Protein AF-A0A1Y3CI46-F1 (afdb_monomer)

Nearest PDB structures (foldseek):
  7rb3-assembly1_A  TM=8.061E-01  e=2.529E-03  Homo sapiens
  2r7h-assembly1_B  TM=6.602E-01  e=8.326E-04  Oleidesulfovibrio alaskensis G20
  8iym-assembly2_B  TM=7.135E-01  e=2.219E-03  Helicobacter pylori 26695
  8iym-assembly1_A  TM=7.005E-01  e=1.824E-03  Helicobacter pylori 26695
  2qml-assembly1_A  TM=7.749E-01  e=2.659E-02  Halalkalibacterium halodurans

Sequence (116 aa):
MLEMKNKAKQSRGKFKRYQVVLELDQIAIHPDFQGLGLSKALIVESLKDVENELLAKNQKIKSVLVTTGGNNFAKKIYEDLFNAQEVAIISDLYSAPEVYLKANREGLVFLDARII

Structure (mmCIF, N/CA/C/O backbone):
data_AF-A0A1Y3CI46-F1
#
_entry.id   AF-A0A1Y3CI46-F1
#
loop_
_atom_site.group_PDB
_atom_site.id
_atom_site.type_symbol
_atom_site.label_atom_id
_atom_site.label_alt_id
_atom_site.label_comp_id
_atom_site.label_asym_id
_atom_site.label_entity_id
_atom_site.label_seq_id
_atom_site.pdbx_PDB_ins_code
_atom_site.Cartn_x
_atom_site.Cartn_y
_atom_site.Cartn_z
_atom_site.occupancy
_atom_site.B_iso_or_equiv
_atom_site.auth_seq_id
_atom_site.auth_comp_id
_atom_site.auth_asym_id
_atom_site.auth_atom_id
_atom_site.pdbx_PDB_model_num
ATOM 1 N N . MET A 1 1 ? -48.062 0.654 28.711 1.00 50.50 1 MET A N 1
ATOM 2 C CA . MET A 1 1 ? -47.837 -0.387 27.678 1.00 50.50 1 MET A CA 1
ATOM 3 C C . MET A 1 1 ? -47.750 0.212 26.257 1.00 50.50 1 MET A C 1
ATOM 5 O O . MET A 1 1 ? -48.252 -0.383 25.313 1.00 50.50 1 MET A O 1
ATOM 9 N N . LEU A 1 2 ? -47.107 1.382 26.080 1.00 51.62 2 LEU A N 1
ATOM 10 C CA . LEU A 1 2 ? -46.968 2.054 24.770 1.00 51.62 2 LEU A CA 1
ATOM 11 C C . LEU A 1 2 ? -45.522 2.503 24.456 1.00 51.62 2 LEU A C 1
ATOM 13 O O . LEU A 1 2 ? -45.235 2.894 23.334 1.00 51.62 2 LEU A O 1
ATOM 17 N N . GLU A 1 3 ? -44.577 2.363 25.393 1.00 49.16 3 GLU A N 1
ATOM 18 C CA . GLU A 1 3 ? -43.179 2.795 25.190 1.00 49.16 3 GLU A CA 1
ATOM 19 C C . GLU A 1 3 ? -42.227 1.698 24.692 1.00 49.16 3 GLU A C 1
ATOM 21 O O . GLU A 1 3 ? -41.097 1.988 24.308 1.00 49.16 3 GLU A O 1
ATOM 26 N N . MET A 1 4 ? -42.661 0.436 24.615 1.00 48.59 4 MET A N 1
ATOM 27 C CA . MET A 1 4 ? -41.773 -0.659 24.188 1.00 48.59 4 MET A CA 1
ATOM 28 C C . MET A 1 4 ? -41.824 -0.980 22.687 1.00 48.59 4 MET A C 1
ATOM 30 O O . MET A 1 4 ? -41.064 -1.824 22.223 1.00 48.59 4 MET A O 1
ATOM 34 N N . LYS A 1 5 ? -42.663 -0.296 21.895 1.00 47.47 5 LYS A N 1
ATOM 35 C CA . LYS A 1 5 ? -42.782 -0.565 20.446 1.00 47.47 5 LYS A CA 1
ATOM 36 C C . LYS A 1 5 ? -41.920 0.332 19.547 1.00 47.47 5 LYS A C 1
ATOM 38 O O . LYS A 1 5 ? -41.780 0.020 18.370 1.00 47.47 5 LYS A O 1
ATOM 43 N N . ASN A 1 6 ? -41.265 1.368 20.081 1.00 47.03 6 ASN A N 1
ATOM 44 C CA . ASN A 1 6 ? -40.437 2.280 19.271 1.00 47.03 6 ASN A CA 1
ATOM 45 C C . ASN A 1 6 ? -38.935 1.953 19.222 1.00 47.03 6 ASN A C 1
ATOM 47 O O . ASN A 1 6 ? -38.206 2.593 18.471 1.00 47.03 6 ASN A O 1
ATOM 51 N N . LYS A 1 7 ? -38.458 0.920 19.931 1.00 43.59 7 LYS A N 1
ATOM 52 C CA . LYS A 1 7 ? -37.064 0.442 19.795 1.00 43.59 7 LYS A CA 1
ATOM 53 C C . LYS A 1 7 ? -36.867 -0.620 18.705 1.00 43.59 7 LYS A C 1
ATOM 55 O O . LYS A 1 7 ? -35.735 -0.963 18.390 1.00 43.59 7 LYS A O 1
ATOM 60 N N . ALA A 1 8 ? -37.943 -1.090 18.073 1.00 41.66 8 ALA A N 1
ATOM 61 C CA . ALA A 1 8 ? -37.901 -2.140 17.049 1.00 41.66 8 ALA A CA 1
ATOM 62 C C . ALA A 1 8 ? -37.891 -1.607 15.599 1.00 41.66 8 ALA A C 1
ATOM 64 O O . ALA A 1 8 ? -38.269 -2.320 14.673 1.00 41.66 8 ALA A O 1
ATOM 65 N N . LYS A 1 9 ? -37.476 -0.349 15.379 1.00 44.09 9 LYS A N 1
ATOM 66 C CA . LYS A 1 9 ? -37.393 0.255 14.033 1.00 44.09 9 LYS A CA 1
ATOM 67 C C . LYS A 1 9 ? -36.028 0.872 13.708 1.00 44.09 9 LYS A C 1
ATOM 69 O O . LYS A 1 9 ? -35.939 1.775 12.882 1.00 44.09 9 LYS A O 1
ATOM 74 N N . GLN A 1 10 ? -34.958 0.365 14.326 1.00 47.16 10 GLN A N 1
ATOM 75 C CA . GLN A 1 10 ? -33.582 0.799 14.056 1.00 47.16 10 GLN A CA 1
ATOM 76 C C . GLN A 1 10 ? -32.621 -0.384 13.856 1.00 47.16 10 GLN A C 1
ATOM 78 O O . GLN A 1 10 ? -31.550 -0.453 14.442 1.00 47.16 10 GLN A O 1
ATOM 83 N N . SER A 1 11 ? -33.000 -1.329 12.998 1.00 44.53 11 SER A N 1
ATOM 84 C CA . SER A 1 11 ? -32.107 -2.400 12.538 1.00 44.53 11 SER A CA 1
ATOM 85 C C . SER A 1 11 ? -32.272 -2.664 11.038 1.00 44.53 11 SER A C 1
ATOM 87 O O . SER A 1 11 ? -32.440 -3.789 10.586 1.00 44.53 11 SER A O 1
ATOM 89 N N . ARG A 1 12 ? -32.183 -1.605 10.224 1.00 50.25 12 ARG A N 1
ATOM 90 C CA . ARG A 1 12 ? -31.682 -1.761 8.850 1.00 50.25 12 ARG A CA 1
ATOM 91 C C . ARG A 1 12 ? -30.164 -1.614 8.927 1.00 50.25 12 ARG A C 1
ATOM 93 O O . ARG A 1 12 ? -29.667 -0.537 9.246 1.00 50.25 12 ARG A O 1
ATOM 100 N N . GLY A 1 13 ? -29.469 -2.741 8.782 1.00 46.53 13 GLY A N 1
ATOM 101 C CA . GLY A 1 13 ? -28.063 -2.931 9.132 1.00 46.53 13 GLY A CA 1
ATOM 102 C C . GLY A 1 13 ? -27.126 -1.876 8.549 1.00 46.53 13 GLY A C 1
ATOM 103 O O . GLY A 1 13 ? -26.943 -1.785 7.340 1.00 46.53 13 GLY A O 1
ATOM 104 N N . LYS A 1 14 ? -26.485 -1.101 9.425 1.00 54.00 14 LYS A N 1
ATOM 105 C CA . LYS A 1 14 ? -25.307 -0.306 9.075 1.00 54.00 14 LYS A CA 1
ATOM 106 C C . LYS A 1 14 ? -24.074 -1.136 9.421 1.00 54.00 14 LYS A C 1
ATOM 108 O O . LYS A 1 14 ? -23.688 -1.193 10.584 1.00 54.00 14 LYS A O 1
ATOM 113 N N . PHE A 1 15 ? -23.440 -1.758 8.428 1.00 57.91 15 PHE A N 1
ATOM 114 C CA . PHE A 1 15 ? -22.111 -2.368 8.575 1.00 57.91 15 PHE A CA 1
ATOM 115 C C . PHE A 1 15 ? -21.032 -1.277 8.706 1.00 57.91 15 PHE A C 1
ATOM 117 O O . PHE A 1 15 ? -20.146 -1.157 7.864 1.00 57.91 15 PHE A O 1
ATOM 124 N N . LYS A 1 16 ? -21.110 -0.421 9.733 1.00 58.75 16 LYS A N 1
ATOM 125 C CA . LYS A 1 16 ? -20.084 0.599 9.969 1.00 58.75 16 LYS A CA 1
ATOM 126 C C . LYS A 1 16 ? -18.891 -0.066 10.652 1.00 58.75 16 LYS A C 1
ATOM 128 O O . LYS A 1 16 ? -18.891 -0.260 11.864 1.00 58.75 16 LYS A O 1
ATOM 133 N N . ARG A 1 17 ? -17.877 -0.447 9.874 1.00 74.00 17 ARG A N 1
ATOM 134 C CA . ARG A 1 17 ? -16.606 -0.938 10.421 1.00 74.00 17 ARG A CA 1
ATOM 135 C C . ARG A 1 17 ? -15.740 0.249 10.825 1.00 74.00 17 ARG A C 1
ATOM 137 O O . ARG A 1 17 ? -15.447 1.095 9.992 1.00 74.00 17 ARG A O 1
ATOM 144 N N . TYR A 1 18 ? -15.314 0.299 12.084 1.00 89.56 18 TYR A N 1
ATOM 145 C CA . TYR A 1 18 ? -14.330 1.286 12.556 1.00 89.56 18 TYR A CA 1
ATOM 146 C C . TYR A 1 18 ? -12.954 1.095 11.894 1.00 89.56 18 TYR A C 1
ATOM 148 O O . TYR A 1 18 ? -12.162 2.021 11.782 1.00 89.56 18 TYR A O 1
ATOM 156 N N . GLN A 1 19 ? -12.678 -0.129 11.448 1.00 93.69 19 GLN A N 1
ATOM 157 C CA . GLN A 1 19 ? -11.423 -0.548 10.847 1.00 93.69 19 GLN A CA 1
ATOM 158 C C . GLN A 1 19 ? -11.664 -0.987 9.404 1.00 93.69 19 GLN A C 1
ATOM 160 O O . GLN A 1 19 ? -12.458 -1.899 9.160 1.00 93.69 19 GLN A O 1
ATOM 165 N N . VAL A 1 20 ? -10.978 -0.340 8.470 1.00 95.19 20 VAL A N 1
ATOM 166 C CA . VAL A 1 20 ? -11.093 -0.576 7.031 1.00 95.19 20 VAL A CA 1
ATOM 167 C C . VAL A 1 20 ? -9.901 -1.393 6.553 1.00 95.19 20 VAL A C 1
ATOM 169 O O . VAL A 1 20 ? -8.758 -1.110 6.905 1.00 95.19 20 VAL A O 1
ATOM 172 N N . VAL A 1 21 ? -10.179 -2.427 5.766 1.00 96.00 21 VAL A N 1
ATOM 173 C CA . VAL A 1 21 ? -9.171 -3.072 4.925 1.00 96.00 21 VAL A CA 1
ATOM 174 C C . VAL A 1 21 ? -9.247 -2.364 3.584 1.00 96.00 21 VAL A C 1
ATOM 176 O O . VAL A 1 21 ? -10.319 -2.345 2.982 1.00 96.00 21 VAL A O 1
ATOM 179 N N . LEU A 1 22 ? -8.156 -1.726 3.181 1.00 96.56 22 LEU A N 1
ATOM 180 C CA . LEU A 1 22 ? -8.066 -1.017 1.914 1.00 96.56 22 LEU A CA 1
ATOM 181 C C . LEU A 1 22 ? -7.332 -1.899 0.909 1.00 96.56 22 LEU A C 1
ATOM 183 O O . LEU A 1 22 ? -6.315 -2.492 1.251 1.00 96.56 22 LEU A O 1
ATOM 187 N N . GLU A 1 23 ? -7.830 -1.965 -0.314 1.00 96.12 23 GLU A N 1
ATOM 188 C CA . GLU A 1 23 ? -7.105 -2.544 -1.440 1.00 96.12 23 GLU A CA 1
ATOM 189 C C . GLU A 1 23 ? -6.598 -1.400 -2.312 1.00 96.12 23 GLU A C 1
ATOM 191 O O . GLU A 1 23 ? -7.341 -0.459 -2.596 1.00 96.12 23 GLU A O 1
ATOM 196 N N . LEU A 1 24 ? -5.315 -1.438 -2.653 1.00 93.88 24 LEU A N 1
ATOM 197 C CA . LEU A 1 24 ? -4.652 -0.409 -3.436 1.00 93.88 24 LEU A CA 1
ATOM 198 C C . LEU A 1 24 ? -4.368 -0.963 -4.833 1.00 93.88 24 LEU A C 1
ATOM 200 O O . LEU A 1 24 ? -3.483 -1.798 -5.005 1.00 93.88 24 LEU A O 1
ATOM 204 N N . ASP A 1 25 ? -5.137 -0.484 -5.807 1.00 85.38 25 ASP A N 1
ATOM 205 C CA . ASP A 1 25 ? 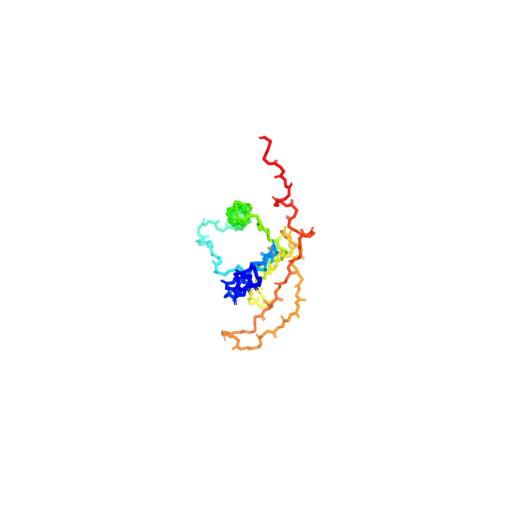-5.121 -0.939 -7.199 1.00 85.38 25 ASP A CA 1
ATOM 206 C C . ASP A 1 25 ? -5.619 0.209 -8.111 1.00 85.38 25 ASP A C 1
ATOM 208 O O . ASP A 1 25 ? -6.620 0.842 -7.776 1.00 85.38 25 ASP A O 1
ATOM 212 N N . GLN A 1 26 ? -5.004 0.613 -9.229 1.00 84.62 26 GLN A N 1
ATOM 213 C CA . GLN A 1 26 ? -3.665 0.355 -9.781 1.00 84.62 26 GLN A CA 1
ATOM 214 C C . GLN A 1 26 ? -2.767 1.592 -9.587 1.00 84.62 26 GLN A C 1
ATOM 216 O O . GLN A 1 26 ? -3.247 2.726 -9.611 1.00 84.62 26 GLN A O 1
ATOM 221 N N . ILE A 1 27 ? -1.448 1.396 -9.473 1.00 88.50 27 ILE A N 1
ATOM 222 C CA . ILE A 1 27 ? -0.464 2.492 -9.431 1.00 88.50 27 ILE A CA 1
ATOM 223 C C . ILE A 1 27 ? 0.538 2.346 -10.569 1.00 88.50 27 ILE A C 1
ATOM 225 O O . ILE A 1 27 ? 1.178 1.308 -10.715 1.00 88.50 27 ILE A O 1
ATOM 229 N N . ALA A 1 28 ? 0.730 3.425 -11.324 1.00 90.19 28 ALA A N 1
ATOM 230 C CA . ALA A 1 28 ? 1.721 3.503 -12.385 1.00 90.19 28 ALA A CA 1
ATOM 231 C C . ALA A 1 28 ? 2.403 4.875 -12.392 1.00 90.19 28 ALA A C 1
ATOM 233 O O . ALA A 1 28 ? 1.781 5.898 -12.112 1.00 90.19 28 ALA A O 1
ATOM 234 N N . ILE A 1 29 ? 3.687 4.885 -12.747 1.00 91.94 29 ILE A N 1
ATOM 235 C CA . ILE A 1 29 ? 4.458 6.097 -13.022 1.00 91.94 29 ILE A CA 1
ATOM 236 C C . ILE A 1 29 ? 4.861 6.057 -14.490 1.00 91.94 29 ILE A C 1
ATOM 238 O O . ILE A 1 29 ? 5.380 5.043 -14.970 1.00 91.94 29 ILE A O 1
ATOM 242 N N . HIS A 1 30 ? 4.620 7.164 -15.191 1.00 93.31 30 HIS A N 1
ATOM 243 C CA . HIS A 1 30 ? 5.033 7.318 -16.579 1.00 93.31 30 HIS A CA 1
ATOM 244 C C . HIS A 1 30 ? 6.550 7.059 -16.717 1.00 93.31 30 HIS A C 1
ATOM 246 O O . HIS A 1 30 ? 7.300 7.528 -15.857 1.00 93.31 30 HIS A O 1
ATOM 252 N N . PRO A 1 31 ? 7.019 6.333 -17.754 1.00 92.69 31 PRO A N 1
ATOM 253 C CA . PRO A 1 31 ? 8.417 5.900 -17.880 1.00 92.69 31 PRO A CA 1
ATOM 254 C C . PRO A 1 31 ? 9.459 7.001 -17.651 1.00 92.69 31 PRO A C 1
ATOM 256 O O . PRO A 1 31 ? 10.404 6.794 -16.895 1.00 92.69 31 PRO A O 1
ATOM 259 N N . ASP A 1 32 ? 9.222 8.196 -18.195 1.00 95.88 32 ASP A N 1
ATOM 260 C CA . ASP A 1 32 ? 10.116 9.362 -18.069 1.00 95.88 32 ASP A CA 1
ATOM 261 C C . ASP A 1 32 ? 10.327 9.861 -16.628 1.00 95.88 32 ASP A C 1
ATOM 263 O O . ASP A 1 32 ? 11.219 10.664 -16.367 1.00 95.88 32 ASP A O 1
ATOM 267 N N . PHE A 1 33 ? 9.510 9.397 -15.682 1.00 93.38 33 PHE A N 1
ATOM 268 C CA . PHE A 1 33 ? 9.526 9.826 -14.285 1.00 93.38 33 PHE A CA 1
ATOM 269 C C . PHE A 1 33 ? 9.846 8.678 -13.309 1.00 93.38 33 PHE A C 1
ATOM 271 O O . PHE A 1 33 ? 9.734 8.828 -12.087 1.00 93.38 33 PHE A O 1
ATOM 278 N N . GLN A 1 34 ? 10.238 7.509 -13.821 1.00 90.62 34 GLN A N 1
ATOM 279 C CA . GLN A 1 34 ? 10.638 6.367 -12.998 1.00 90.62 34 GLN A CA 1
ATOM 280 C C . GLN A 1 34 ? 12.019 6.585 -12.356 1.00 90.62 34 GLN A C 1
ATOM 282 O O . GLN A 1 34 ? 12.805 7.424 -12.779 1.00 90.62 34 GLN A O 1
ATOM 287 N N . GLY A 1 35 ? 12.317 5.852 -11.277 1.00 86.56 35 GLY A N 1
ATOM 288 C CA . GLY A 1 35 ? 13.600 5.962 -10.561 1.00 86.56 35 GLY A CA 1
ATOM 289 C C . GLY A 1 35 ? 13.755 7.208 -9.677 1.00 86.56 35 GLY A C 1
ATOM 290 O O . GLY A 1 35 ? 14.708 7.296 -8.912 1.00 86.56 35 GLY A O 1
ATOM 291 N N . LEU A 1 36 ? 12.791 8.134 -9.704 1.00 91.06 36 LEU A N 1
ATOM 292 C CA . LEU A 1 36 ? 12.812 9.382 -8.928 1.00 91.06 36 LEU A CA 1
ATOM 293 C C . LEU A 1 36 ? 12.135 9.272 -7.548 1.00 91.06 36 LEU A C 1
ATOM 295 O O . LEU A 1 36 ? 11.908 10.273 -6.877 1.00 91.06 36 LEU A O 1
ATOM 299 N N . GLY A 1 37 ? 11.741 8.065 -7.130 1.00 90.44 37 GLY A N 1
ATOM 300 C CA . GLY A 1 37 ? 11.019 7.847 -5.869 1.00 90.44 37 GLY A CA 1
ATOM 301 C C . GLY A 1 37 ? 9.544 8.280 -5.882 1.00 90.44 37 GLY A C 1
ATOM 302 O O . GLY A 1 37 ? 8.878 8.199 -4.849 1.00 90.44 37 GLY A O 1
ATOM 303 N N . LEU A 1 38 ? 8.999 8.681 -7.036 1.00 93.94 38 LEU A N 1
ATOM 304 C CA . LEU A 1 38 ? 7.619 9.170 -7.156 1.00 93.94 38 LEU A CA 1
ATOM 305 C C . LEU A 1 38 ? 6.560 8.117 -6.823 1.00 93.94 38 LEU A C 1
ATOM 307 O O . LEU A 1 38 ? 5.544 8.468 -6.235 1.00 93.94 38 LEU A O 1
ATOM 311 N N . SER A 1 39 ? 6.801 6.832 -7.109 1.00 92.12 39 SER A N 1
ATOM 312 C CA . SER A 1 39 ? 5.870 5.759 -6.724 1.00 92.12 39 SER A CA 1
ATOM 313 C C . SER A 1 39 ? 5.640 5.735 -5.214 1.00 92.12 39 SER A C 1
ATOM 315 O O . SER A 1 39 ? 4.509 5.608 -4.757 1.00 92.12 39 SER A O 1
ATOM 317 N N . LYS A 1 40 ? 6.712 5.908 -4.428 1.00 93.81 40 LYS A N 1
ATOM 318 C CA . LYS A 1 40 ? 6.635 5.941 -2.965 1.00 93.81 40 LYS A CA 1
ATOM 319 C C . LYS A 1 40 ? 5.838 7.151 -2.485 1.00 93.81 40 LYS A C 1
ATOM 321 O O . LYS A 1 40 ? 4.970 6.988 -1.634 1.00 93.81 40 LYS A O 1
ATOM 326 N N . ALA A 1 41 ? 6.114 8.332 -3.038 1.00 94.56 41 ALA A N 1
ATOM 327 C CA . ALA A 1 41 ? 5.367 9.542 -2.706 1.00 94.56 41 ALA A CA 1
ATOM 328 C C . ALA A 1 41 ? 3.875 9.382 -3.036 1.00 94.56 41 ALA A C 1
ATOM 330 O O . ALA A 1 41 ? 3.034 9.594 -2.170 1.00 94.56 41 ALA A O 1
ATOM 331 N N . LEU A 1 42 ? 3.556 8.911 -4.245 1.00 94.81 42 LEU A N 1
ATOM 332 C CA . LEU A 1 42 ? 2.184 8.695 -4.693 1.00 94.81 42 LEU A CA 1
ATOM 333 C C . LEU A 1 42 ? 1.422 7.738 -3.769 1.00 94.81 42 LEU A C 1
ATOM 335 O O . LEU A 1 42 ? 0.308 8.054 -3.360 1.00 94.81 42 LEU A O 1
ATOM 339 N N . ILE A 1 43 ? 2.026 6.605 -3.398 1.00 95.62 43 ILE A N 1
ATOM 340 C CA . ILE A 1 43 ? 1.418 5.644 -2.468 1.00 95.62 43 ILE A CA 1
ATOM 341 C C . ILE A 1 43 ? 1.147 6.294 -1.108 1.00 95.62 43 ILE A C 1
ATOM 343 O O . ILE A 1 43 ? 0.037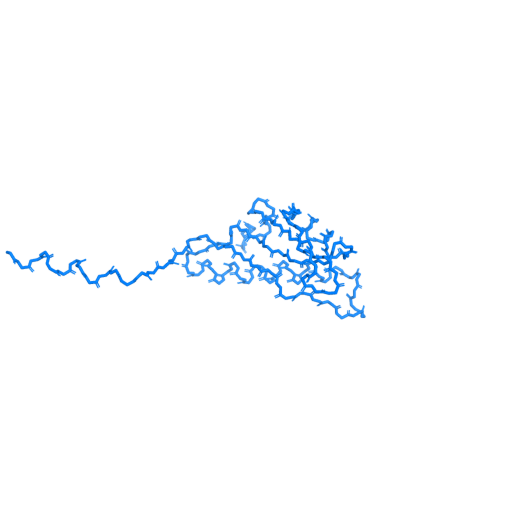 6.194 -0.591 1.00 95.62 43 ILE A O 1
ATOM 347 N N . VAL A 1 44 ? 2.158 6.933 -0.513 1.00 95.75 44 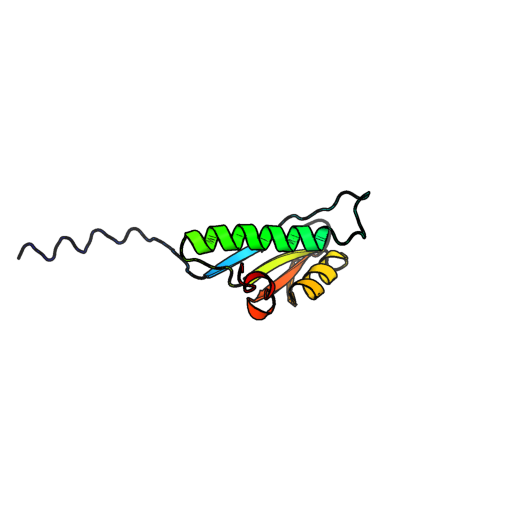VAL A N 1
ATOM 348 C CA . VAL A 1 44 ? 2.050 7.489 0.843 1.00 95.75 44 VAL A CA 1
ATOM 349 C C . VAL A 1 44 ? 0.982 8.569 0.903 1.00 95.75 44 VAL A C 1
ATOM 351 O O . VAL A 1 44 ? 0.122 8.515 1.779 1.00 95.75 44 VAL A O 1
ATOM 354 N N . GLU A 1 45 ? 1.022 9.525 -0.021 1.00 95.56 45 GLU A N 1
ATOM 355 C CA . GLU A 1 45 ? 0.075 10.638 -0.022 1.00 95.56 45 GLU A CA 1
ATOM 356 C C . GLU A 1 45 ? -1.349 10.148 -0.325 1.00 95.56 45 GLU A C 1
ATOM 358 O O . GLU A 1 45 ? -2.271 10.497 0.405 1.00 95.56 45 GLU A O 1
ATOM 363 N N . SER A 1 46 ? -1.525 9.203 -1.259 1.00 95.75 46 SER A N 1
ATOM 364 C CA . SER A 1 46 ? -2.843 8.595 -1.517 1.00 95.75 46 SER A CA 1
ATOM 365 C C . SER A 1 46 ? -3.413 7.890 -0.281 1.00 95.75 46 SER A C 1
ATOM 367 O O . SER A 1 46 ? -4.597 8.016 0.030 1.00 95.75 46 SER A O 1
ATOM 369 N N . LEU A 1 47 ? -2.583 7.142 0.454 1.00 96.25 47 LEU A N 1
ATOM 370 C CA . LEU A 1 47 ? -3.025 6.457 1.670 1.00 96.25 47 LEU A CA 1
ATOM 371 C C . LEU A 1 47 ? -3.359 7.441 2.798 1.00 96.25 47 LEU A C 1
ATOM 373 O O . LEU A 1 47 ? -4.301 7.187 3.549 1.00 96.25 47 LEU A O 1
ATO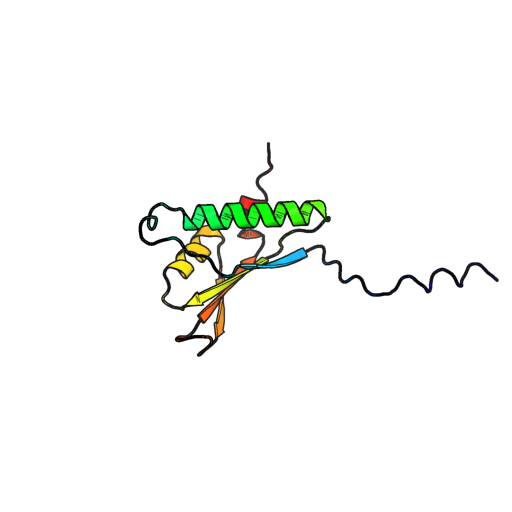M 377 N N . LYS A 1 48 ? -2.627 8.556 2.914 1.00 96.69 48 LYS A N 1
ATOM 378 C CA . LYS A 1 48 ? -2.946 9.630 3.866 1.00 96.69 48 LYS A CA 1
ATOM 379 C C . LYS A 1 48 ? -4.267 10.309 3.526 1.00 96.69 48 LYS A C 1
ATOM 381 O O . LYS A 1 48 ? -5.078 10.508 4.426 1.00 96.69 48 LYS A O 1
ATOM 386 N N . ASP A 1 49 ? -4.512 10.609 2.254 1.00 96.31 49 ASP A N 1
ATOM 387 C CA . ASP A 1 49 ? -5.770 11.212 1.808 1.00 96.31 49 ASP A CA 1
ATOM 388 C C . ASP A 1 49 ? -6.965 10.309 2.146 1.00 96.31 49 ASP A C 1
ATOM 390 O O . ASP A 1 49 ? -7.954 10.761 2.730 1.00 96.31 49 ASP A O 1
ATOM 394 N N . VAL A 1 50 ? -6.846 9.002 1.880 1.00 96.50 50 VAL A N 1
ATOM 395 C CA . VAL A 1 50 ? -7.879 8.022 2.251 1.00 96.50 50 VAL A CA 1
ATOM 396 C C . VAL A 1 50 ? -8.037 7.910 3.771 1.00 96.50 50 VAL A C 1
ATOM 398 O O . VAL A 1 50 ? -9.166 7.861 4.264 1.00 96.50 50 VAL A O 1
ATOM 401 N N . GLU A 1 51 ? -6.943 7.879 4.537 1.00 96.38 51 GLU A N 1
ATOM 402 C CA . GLU A 1 51 ? -6.993 7.848 6.004 1.00 96.38 51 GLU A CA 1
ATOM 403 C C . GLU A 1 51 ? -7.723 9.079 6.557 1.00 96.38 51 GLU A C 1
ATOM 405 O O . GLU A 1 51 ? -8.608 8.930 7.399 1.00 96.38 51 GLU A O 1
ATOM 410 N N . ASN A 1 52 ? -7.434 10.278 6.048 1.00 96.31 52 ASN A N 1
ATOM 411 C CA . ASN A 1 52 ? -8.086 11.518 6.470 1.00 96.31 52 ASN A CA 1
ATOM 412 C C . ASN A 1 52 ? -9.605 11.476 6.225 1.00 96.31 52 ASN A C 1
ATOM 414 O O . ASN A 1 52 ? -10.399 11.801 7.115 1.00 96.31 52 ASN A O 1
ATOM 418 N N . GLU A 1 53 ? -10.023 10.985 5.057 1.00 96.44 53 GLU A N 1
ATOM 419 C CA . GLU A 1 53 ? -11.434 10.784 4.713 1.00 96.44 53 GLU A CA 1
ATOM 420 C C . GLU A 1 53 ? -12.148 9.764 5.609 1.00 96.44 53 GLU A C 1
ATOM 422 O O . GLU A 1 53 ? -13.353 9.880 5.876 1.00 96.44 53 GLU A O 1
ATOM 427 N N . LEU A 1 54 ? -11.428 8.738 6.064 1.00 95.12 54 LEU A N 1
ATOM 428 C CA . LEU A 1 54 ? -11.941 7.739 6.995 1.00 95.12 54 LEU A CA 1
ATOM 429 C C . LEU A 1 54 ? -12.014 8.291 8.421 1.00 95.12 54 LEU A C 1
ATOM 431 O O . LEU A 1 54 ? -13.030 8.096 9.096 1.00 95.12 54 LEU A O 1
ATOM 435 N N . LEU A 1 55 ? -10.999 9.032 8.866 1.00 94.94 55 LEU A N 1
ATOM 436 C CA . LEU A 1 55 ? -10.955 9.648 10.192 1.00 94.94 55 LEU A CA 1
ATOM 437 C C . LEU A 1 55 ? -12.106 10.641 10.380 1.00 94.94 55 LEU A C 1
ATOM 439 O O . LEU A 1 55 ? -12.777 10.595 11.414 1.00 94.94 55 LEU A O 1
ATOM 443 N N . ALA A 1 56 ? -12.444 11.427 9.351 1.00 95.38 56 ALA A N 1
ATOM 444 C CA . ALA A 1 56 ? -13.626 12.296 9.346 1.00 95.38 56 ALA A CA 1
ATOM 445 C C . ALA A 1 56 ? -14.945 11.532 9.604 1.00 95.38 56 ALA A C 1
ATOM 447 O O . ALA A 1 56 ? -15.930 12.089 10.093 1.00 95.38 56 ALA A O 1
ATOM 448 N N . LYS A 1 57 ? -14.972 10.223 9.323 1.00 93.31 57 LYS A N 1
ATOM 449 C CA . LYS A 1 57 ? -16.118 9.322 9.530 1.00 93.31 57 LYS A CA 1
ATOM 450 C C . LYS A 1 57 ? -15.982 8.474 10.801 1.00 93.31 57 LYS A C 1
ATOM 452 O O . LYS A 1 57 ? -16.847 7.620 11.046 1.00 93.31 57 LYS A O 1
ATOM 457 N N . ASN A 1 58 ? -14.982 8.739 11.648 1.00 93.06 58 ASN A N 1
ATOM 458 C CA . ASN A 1 58 ? -14.573 7.903 12.782 1.00 93.06 58 ASN A CA 1
ATOM 459 C C . ASN A 1 58 ? -14.258 6.467 12.339 1.00 93.06 58 ASN A C 1
ATOM 461 O O . ASN A 1 58 ? -14.814 5.502 12.865 1.00 93.06 58 ASN A O 1
ATOM 465 N N . GLN A 1 59 ? -13.443 6.331 11.301 1.00 94.62 59 GLN A N 1
ATOM 466 C CA . GLN A 1 59 ? -12.912 5.072 10.789 1.00 94.62 59 GLN A CA 1
ATOM 467 C C . GLN A 1 59 ? -11.404 5.232 10.570 1.00 94.62 59 GLN A C 1
ATOM 469 O O . GLN A 1 59 ? -10.900 6.348 10.544 1.00 94.62 59 GLN A O 1
ATOM 474 N N . LYS A 1 60 ? -10.680 4.125 10.416 1.00 95.50 60 LYS A N 1
ATOM 475 C CA . LYS A 1 60 ? -9.247 4.138 10.093 1.00 95.50 60 LYS A CA 1
ATOM 476 C C . LYS A 1 60 ? -8.832 2.923 9.280 1.00 95.50 60 LYS A C 1
ATOM 478 O O . LYS A 1 60 ? -9.462 1.864 9.390 1.00 95.50 60 LYS A O 1
ATOM 483 N N . ILE A 1 61 ? -7.746 3.039 8.529 1.00 96.94 61 ILE A N 1
ATOM 484 C CA . ILE A 1 61 ? -7.118 1.922 7.827 1.00 96.94 61 ILE A CA 1
ATOM 485 C C . ILE A 1 61 ? -6.483 0.978 8.854 1.00 96.94 61 ILE A C 1
ATOM 487 O O . ILE A 1 61 ? -5.647 1.361 9.676 1.00 96.94 61 ILE A O 1
ATOM 491 N N . LYS A 1 62 ? -6.893 -0.288 8.799 1.00 96.56 62 LYS A N 1
ATOM 492 C CA . LYS A 1 62 ? -6.348 -1.401 9.586 1.00 96.56 62 LYS A CA 1
ATOM 493 C C . LYS A 1 62 ? -5.242 -2.134 8.842 1.00 96.56 62 LYS A C 1
ATOM 495 O O . LYS A 1 62 ? -4.283 -2.592 9.457 1.00 96.56 62 LYS A O 1
ATOM 500 N N . SER A 1 63 ? -5.429 -2.316 7.544 1.00 97.31 63 SER A N 1
ATOM 501 C CA . SER A 1 63 ? -4.507 -3.049 6.689 1.00 97.31 63 SER A CA 1
ATOM 502 C C . SER A 1 63 ? -4.686 -2.621 5.244 1.00 97.31 63 SER A C 1
ATOM 504 O O . SER A 1 63 ? -5.799 -2.271 4.845 1.00 97.31 63 SER A O 1
ATOM 506 N N . VAL A 1 64 ? -3.603 -2.714 4.483 1.00 97.88 64 VAL A N 1
ATOM 507 C CA . VAL A 1 64 ? -3.582 -2.499 3.037 1.00 97.88 64 VAL A CA 1
ATOM 508 C C . VAL A 1 64 ? -3.299 -3.830 2.349 1.00 97.88 64 VAL A C 1
ATOM 510 O O . VAL A 1 64 ? -2.462 -4.607 2.815 1.00 97.88 64 VAL A O 1
ATOM 513 N N . LEU A 1 65 ? -4.027 -4.090 1.272 1.00 97.50 65 LEU A N 1
ATOM 514 C CA . LEU A 1 65 ? -3.842 -5.204 0.354 1.00 97.50 65 LEU A CA 1
ATOM 515 C C . LEU A 1 65 ? -3.393 -4.648 -0.996 1.00 97.50 65 LEU A C 1
ATOM 517 O O . LEU A 1 65 ? -3.888 -3.606 -1.423 1.00 97.50 65 LEU A O 1
ATOM 521 N N . VAL A 1 66 ? -2.460 -5.331 -1.650 1.00 96.31 66 VAL A N 1
ATOM 522 C CA . VAL A 1 66 ? -2.015 -5.016 -3.014 1.00 96.31 66 VAL A CA 1
ATOM 523 C C . VAL A 1 66 ? -1.823 -6.308 -3.795 1.00 96.31 66 VAL A C 1
ATOM 525 O O . VAL A 1 66 ? -1.418 -7.327 -3.228 1.00 96.31 66 VAL A O 1
ATOM 528 N N . THR A 1 67 ? -2.073 -6.247 -5.099 1.00 95.00 67 THR A N 1
ATOM 529 C CA . THR A 1 67 ? -1.703 -7.298 -6.050 1.00 95.00 67 THR A CA 1
ATOM 530 C C . THR A 1 67 ? -0.628 -6.788 -6.992 1.00 95.00 67 THR A C 1
ATOM 532 O O . THR A 1 67 ? -0.611 -5.616 -7.367 1.00 95.00 67 THR A O 1
ATOM 535 N N . THR A 1 68 ? 0.335 -7.645 -7.314 1.00 93.94 68 THR A N 1
ATOM 536 C CA . THR A 1 68 ? 1.330 -7.351 -8.345 1.00 93.94 68 THR A CA 1
ATOM 537 C C . THR A 1 68 ? 1.943 -8.635 -8.887 1.00 93.94 68 THR A C 1
ATOM 539 O O . THR A 1 68 ? 1.996 -9.643 -8.182 1.00 93.94 68 THR A O 1
ATOM 542 N N . GLY A 1 69 ? 2.430 -8.617 -10.130 1.00 92.50 69 GLY A N 1
ATOM 543 C CA . GLY A 1 69 ? 3.085 -9.781 -10.718 1.00 92.50 69 GLY A CA 1
ATOM 544 C C . GLY A 1 69 ? 4.253 -10.252 -9.849 1.00 92.50 69 GLY A C 1
ATOM 545 O O . GLY A 1 69 ? 5.020 -9.436 -9.336 1.00 92.50 69 GLY A O 1
ATOM 546 N N . GLY A 1 70 ? 4.428 -11.568 -9.696 1.00 87.50 70 GLY A N 1
ATOM 547 C CA . GLY A 1 70 ? 5.420 -12.126 -8.760 1.00 87.50 70 GLY A CA 1
ATOM 548 C C . GLY A 1 70 ? 6.870 -11.664 -8.981 1.00 87.50 70 GLY A C 1
ATOM 549 O O . GLY A 1 70 ? 7.639 -11.585 -8.024 1.00 87.50 70 GLY A O 1
ATOM 550 N N . ASN A 1 71 ? 7.219 -11.295 -10.218 1.00 87.31 71 ASN A N 1
ATOM 551 C CA . ASN A 1 71 ? 8.540 -10.782 -10.610 1.00 87.31 71 ASN A CA 1
ATOM 552 C C . ASN A 1 71 ? 8.567 -9.255 -10.815 1.00 87.31 71 ASN A C 1
ATOM 554 O O . ASN A 1 71 ? 9.521 -8.719 -11.378 1.00 87.31 71 ASN A O 1
ATOM 558 N N . ASN A 1 72 ? 7.510 -8.545 -10.421 1.00 89.81 72 ASN A N 1
ATOM 559 C CA . ASN A 1 72 ? 7.410 -7.104 -10.596 1.00 89.81 72 ASN A CA 1
ATOM 560 C C . ASN A 1 72 ? 8.219 -6.372 -9.513 1.00 89.81 72 ASN A C 1
ATOM 562 O O . ASN A 1 72 ? 8.102 -6.665 -8.322 1.00 89.81 72 ASN A O 1
ATOM 566 N N . PHE A 1 73 ? 8.992 -5.360 -9.915 1.00 90.56 73 PHE A N 1
ATOM 567 C CA . PHE A 1 73 ? 9.733 -4.488 -8.998 1.00 90.56 73 PHE A CA 1
ATOM 568 C C . PHE A 1 73 ? 8.825 -3.803 -7.959 1.00 90.56 73 PHE A C 1
ATOM 570 O O . PHE A 1 73 ? 9.268 -3.505 -6.849 1.00 90.56 73 PHE A O 1
ATOM 577 N N . ALA A 1 74 ? 7.540 -3.610 -8.275 1.00 92.06 74 ALA A N 1
ATOM 578 C CA . ALA A 1 74 ? 6.551 -3.065 -7.349 1.00 92.06 74 ALA A CA 1
ATOM 579 C C . ALA A 1 74 ? 6.444 -3.866 -6.039 1.00 92.06 74 ALA A C 1
ATOM 581 O O . ALA A 1 74 ? 6.263 -3.258 -4.984 1.00 92.06 74 ALA A O 1
ATOM 582 N N . LYS A 1 75 ? 6.652 -5.194 -6.068 1.00 94.00 75 LYS A N 1
ATOM 583 C CA . LYS A 1 75 ? 6.680 -6.035 -4.859 1.00 94.00 75 LYS A CA 1
ATOM 584 C C . LYS A 1 75 ? 7.651 -5.473 -3.819 1.00 94.00 75 LYS A C 1
ATOM 586 O O . LYS A 1 75 ? 7.267 -5.243 -2.674 1.00 94.00 75 LYS A O 1
ATOM 591 N N . LYS A 1 76 ? 8.875 -5.156 -4.253 1.00 93.88 76 LYS A N 1
ATOM 592 C CA . LYS A 1 76 ? 9.925 -4.617 -3.383 1.00 93.88 76 LYS A CA 1
ATOM 593 C C . LYS A 1 76 ? 9.563 -3.240 -2.826 1.00 93.88 76 LYS A C 1
ATOM 595 O O . LYS A 1 76 ? 9.833 -2.959 -1.664 1.00 93.88 76 LYS A O 1
ATOM 600 N N . ILE A 1 77 ? 8.895 -2.403 -3.623 1.00 94.12 77 ILE A N 1
ATOM 601 C CA . ILE A 1 77 ? 8.404 -1.095 -3.167 1.00 94.12 77 ILE A CA 1
ATOM 602 C C . ILE A 1 77 ? 7.423 -1.268 -2.001 1.00 94.12 77 ILE A C 1
ATOM 604 O O . ILE A 1 77 ? 7.541 -0.560 -1.005 1.00 94.12 77 ILE A O 1
ATOM 608 N N . TYR A 1 78 ? 6.472 -2.198 -2.100 1.00 95.94 78 TYR A N 1
ATOM 609 C CA . TYR A 1 78 ? 5.479 -2.437 -1.048 1.00 95.94 78 TYR A CA 1
ATOM 610 C C . TYR A 1 78 ? 6.091 -3.046 0.221 1.00 95.94 78 TYR A C 1
ATOM 612 O O . TYR A 1 78 ? 5.762 -2.621 1.333 1.00 95.94 78 TYR A O 1
ATOM 620 N N . GLU A 1 79 ? 7.010 -4.000 0.065 1.00 96.00 79 GLU A N 1
ATOM 621 C CA . GLU A 1 79 ? 7.800 -4.567 1.165 1.00 96.00 79 GLU A CA 1
ATOM 622 C C . GLU A 1 79 ? 8.577 -3.471 1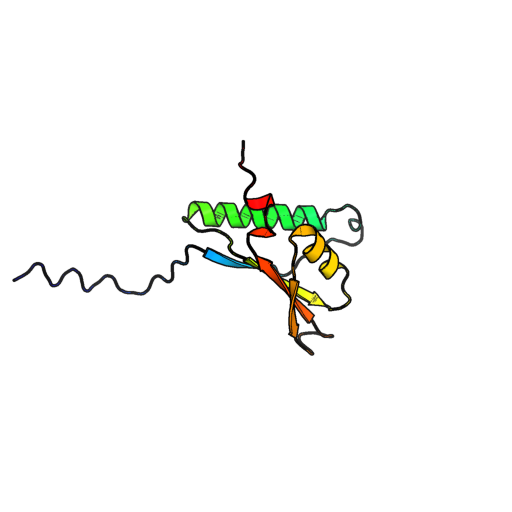.908 1.00 96.00 79 GLU A C 1
ATOM 624 O O . GLU A 1 79 ? 8.468 -3.350 3.126 1.00 96.00 79 GLU A O 1
ATOM 629 N N . ASP A 1 80 ? 9.299 -2.617 1.182 1.00 95.31 80 ASP A N 1
ATOM 630 C CA . ASP A 1 80 ? 10.146 -1.581 1.781 1.00 95.31 80 ASP A CA 1
ATOM 631 C C . ASP A 1 80 ? 9.345 -0.426 2.386 1.00 95.31 80 ASP A C 1
ATOM 633 O O . ASP A 1 80 ? 9.766 0.186 3.369 1.00 95.31 80 ASP A O 1
ATOM 637 N N . LEU A 1 81 ? 8.205 -0.081 1.785 1.00 95.25 81 LEU A N 1
ATOM 638 C CA . LEU A 1 81 ? 7.436 1.089 2.190 1.00 95.25 81 LEU A CA 1
ATOM 639 C C . LEU A 1 81 ? 6.557 0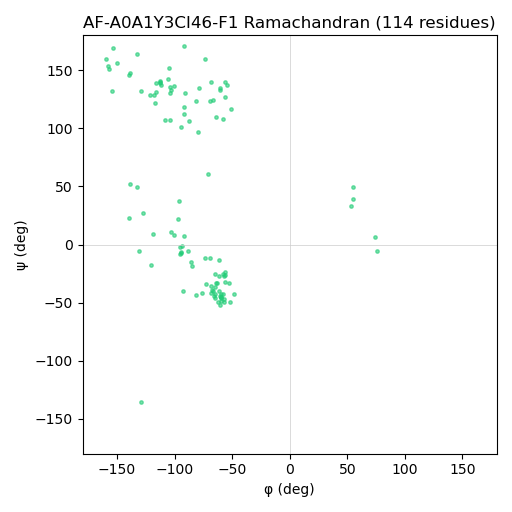.830 3.409 1.00 95.25 81 LEU A C 1
ATOM 641 O O . LEU A 1 81 ? 6.462 1.693 4.281 1.00 95.25 81 LEU A O 1
ATOM 645 N N . PHE A 1 82 ? 5.879 -0.316 3.441 1.00 95.75 82 PHE A N 1
ATOM 646 C CA . PHE A 1 82 ? 4.896 -0.616 4.479 1.00 95.75 82 PHE A CA 1
ATOM 647 C C . PHE A 1 82 ? 4.948 -2.062 4.981 1.00 95.75 82 PHE A C 1
ATOM 649 O O . PHE A 1 82 ? 3.970 -2.563 5.538 1.00 95.75 82 PHE A O 1
ATOM 656 N N . ASN A 1 83 ? 6.097 -2.727 4.822 1.00 97.38 83 ASN A N 1
ATOM 657 C CA . ASN A 1 83 ? 6.341 -4.087 5.300 1.00 97.38 83 ASN A CA 1
ATOM 658 C C . ASN A 1 83 ? 5.295 -5.094 4.793 1.00 97.38 83 ASN A C 1
ATOM 660 O O . ASN A 1 83 ? 4.829 -5.959 5.541 1.00 97.38 83 ASN A O 1
ATOM 664 N N . ALA A 1 84 ? 4.881 -4.950 3.530 1.00 97.38 84 ALA A N 1
ATOM 665 C CA . ALA A 1 84 ? 3.928 -5.858 2.908 1.00 97.38 84 ALA A CA 1
ATOM 666 C C . ALA A 1 84 ? 4.484 -7.285 2.884 1.00 97.38 84 ALA A C 1
ATOM 668 O O . ALA A 1 84 ? 5.627 -7.497 2.498 1.00 97.38 84 ALA A O 1
ATOM 669 N N . GLN A 1 85 ? 3.672 -8.257 3.288 1.00 97.81 85 GLN A N 1
ATOM 670 C CA . GLN A 1 85 ? 4.038 -9.671 3.295 1.00 97.81 85 GLN A CA 1
ATOM 671 C C . GLN A 1 85 ? 3.210 -10.419 2.261 1.00 97.81 85 GLN A C 1
ATOM 673 O O . GLN A 1 85 ? 2.007 -10.180 2.151 1.00 97.81 85 GLN A O 1
ATOM 678 N N . GLU A 1 86 ? 3.831 -11.342 1.535 1.00 97.00 86 GLU A N 1
ATOM 679 C CA . GLU A 1 86 ? 3.118 -12.241 0.629 1.00 97.00 86 GLU A CA 1
ATOM 680 C C . GLU A 1 86 ? 2.232 -13.187 1.441 1.00 97.00 86 GLU A C 1
ATOM 682 O O . GLU A 1 86 ? 2.698 -13.858 2.361 1.00 97.00 86 GLU A O 1
ATOM 687 N N . VAL A 1 87 ? 0.936 -13.207 1.130 1.00 97.75 87 VAL A N 1
ATOM 688 C CA . VAL A 1 87 ? -0.052 -14.032 1.846 1.00 97.75 87 VAL A CA 1
ATOM 689 C C . VAL A 1 87 ? -0.767 -15.029 0.944 1.00 97.75 87 VAL A C 1
ATOM 691 O O . VAL A 1 87 ? -1.362 -15.979 1.449 1.00 97.75 87 VAL A O 1
ATOM 694 N N . ALA A 1 88 ? -0.723 -14.825 -0.372 1.00 97.06 88 ALA A N 1
ATOM 695 C CA . ALA A 1 88 ? -1.256 -15.750 -1.360 1.00 97.06 88 ALA A CA 1
ATOM 696 C C . ALA A 1 88 ? -0.627 -15.501 -2.735 1.00 97.06 88 ALA A C 1
ATOM 698 O O . ALA A 1 88 ? -0.153 -14.403 -3.024 1.00 97.06 88 ALA A O 1
ATOM 699 N N . ILE A 1 89 ? -0.704 -16.514 -3.594 1.00 96.44 89 ILE A N 1
ATOM 700 C CA . ILE A 1 89 ? -0.419 -16.408 -5.023 1.00 96.44 89 ILE A CA 1
ATOM 701 C C . ILE A 1 89 ? -1.706 -16.753 -5.760 1.00 96.44 89 ILE A C 1
ATOM 703 O O . ILE A 1 89 ? -2.316 -17.790 -5.494 1.00 96.44 89 ILE A O 1
ATOM 707 N N . ILE A 1 90 ? -2.113 -15.894 -6.686 1.00 94.19 90 ILE A N 1
ATOM 708 C CA . ILE A 1 90 ? -3.249 -16.137 -7.565 1.00 94.19 90 ILE A CA 1
ATOM 709 C C . ILE A 1 90 ? -2.677 -16.500 -8.929 1.00 94.19 90 ILE A C 1
ATOM 711 O O . ILE A 1 90 ? -2.109 -15.663 -9.631 1.00 94.19 90 ILE A O 1
ATOM 715 N N . SER A 1 91 ? -2.779 -17.784 -9.271 1.00 94.31 91 SER A N 1
ATOM 716 C CA . SER A 1 91 ? -2.366 -18.273 -10.588 1.00 94.31 91 SER A CA 1
ATOM 717 C C . SER A 1 91 ? -3.314 -17.733 -11.653 1.00 94.31 91 SER A C 1
ATOM 719 O O . SER A 1 91 ? -4.519 -17.668 -11.415 1.00 94.31 91 SER A O 1
ATOM 721 N N . ASP A 1 92 ? -2.760 -17.349 -12.802 1.00 87.38 92 ASP A N 1
ATOM 722 C CA . ASP A 1 92 ? -3.507 -16.959 -14.003 1.00 87.38 92 ASP A CA 1
ATOM 723 C C . ASP A 1 92 ? -4.577 -15.868 -13.779 1.00 87.38 92 ASP A C 1
ATOM 725 O O . ASP A 1 92 ? -5.617 -15.867 -14.436 1.00 87.38 92 ASP A O 1
ATOM 729 N N . LEU A 1 93 ? -4.338 -14.924 -12.852 1.00 87.12 93 LEU A N 1
ATOM 730 C CA . LEU A 1 93 ? -5.238 -13.777 -12.652 1.00 87.12 93 LEU A CA 1
ATOM 731 C C . LEU A 1 93 ? -5.216 -12.831 -13.864 1.00 87.12 93 LEU A C 1
ATOM 733 O O . LEU A 1 93 ? -6.255 -12.324 -14.282 1.00 87.12 93 LEU A O 1
ATOM 737 N N . TYR A 1 94 ? -4.026 -12.634 -14.435 1.00 87.50 94 TYR A N 1
ATOM 738 C CA . TYR A 1 94 ? -3.800 -11.908 -15.684 1.00 87.50 94 TYR A CA 1
ATOM 739 C C . TYR A 1 94 ? -2.939 -12.760 -16.630 1.00 87.50 94 TYR A C 1
ATOM 741 O O . TYR A 1 94 ? -3.164 -13.955 -16.785 1.00 87.50 94 TYR A O 1
ATOM 749 N N . SER A 1 95 ? -1.929 -12.164 -17.271 1.00 86.88 95 SER A N 1
ATOM 750 C CA . SER A 1 95 ? -0.992 -12.873 -18.148 1.00 86.88 95 SER A CA 1
ATOM 751 C C . SER A 1 95 ? 0.026 -13.744 -17.402 1.00 86.88 95 SER A C 1
ATOM 753 O O . SER A 1 95 ? 0.768 -14.484 -18.041 1.00 86.88 95 SER A O 1
ATOM 755 N N . ALA A 1 96 ? 0.126 -13.607 -16.079 1.00 88.12 96 ALA A N 1
ATOM 756 C CA . ALA A 1 96 ? 1.058 -14.331 -15.221 1.00 88.12 96 ALA A CA 1
ATOM 757 C C . ALA A 1 96 ? 0.493 -14.434 -13.786 1.00 88.12 96 ALA A C 1
ATOM 759 O O . ALA A 1 96 ? -0.493 -13.757 -13.476 1.00 88.12 96 ALA A O 1
ATOM 760 N N . PRO A 1 97 ? 1.102 -15.248 -12.901 1.00 92.44 97 PRO A N 1
ATOM 761 C CA . PRO A 1 97 ? 0.737 -15.283 -11.490 1.00 92.44 97 PRO A CA 1
ATOM 762 C C . PRO A 1 97 ? 0.946 -13.935 -10.789 1.00 92.44 97 PRO A C 1
ATOM 764 O O . PRO A 1 97 ? 2.009 -13.311 -10.895 1.00 92.44 97 PRO A O 1
ATOM 767 N N . GLU A 1 98 ? -0.052 -13.542 -10.005 1.00 93.62 98 GLU A N 1
ATOM 768 C CA . GLU A 1 98 ? -0.036 -12.343 -9.171 1.00 93.62 98 GLU A CA 1
ATOM 769 C C . GLU A 1 98 ? 0.189 -12.735 -7.708 1.00 93.62 98 GLU A C 1
ATOM 771 O O . GLU A 1 98 ? -0.416 -13.683 -7.199 1.00 93.62 98 GLU A O 1
ATOM 776 N N . VAL A 1 99 ? 1.060 -12.003 -7.015 1.00 95.31 99 VAL A N 1
ATOM 777 C CA . VAL A 1 99 ? 1.253 -12.139 -5.571 1.00 95.31 99 VAL A CA 1
ATOM 778 C C . VAL A 1 99 ? 0.320 -11.183 -4.841 1.00 95.31 99 VAL A C 1
ATOM 780 O O . VAL 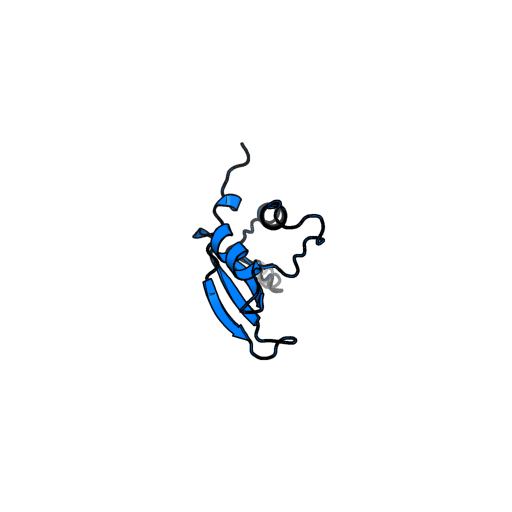A 1 99 ? 0.249 -9.992 -5.143 1.00 95.31 99 VAL A O 1
ATOM 783 N N . TYR A 1 100 ? -0.396 -11.715 -3.858 1.00 95.94 100 TYR A N 1
ATOM 784 C CA . TYR A 1 100 ? -1.244 -10.946 -2.962 1.00 95.94 100 TYR A CA 1
ATOM 785 C C . TYR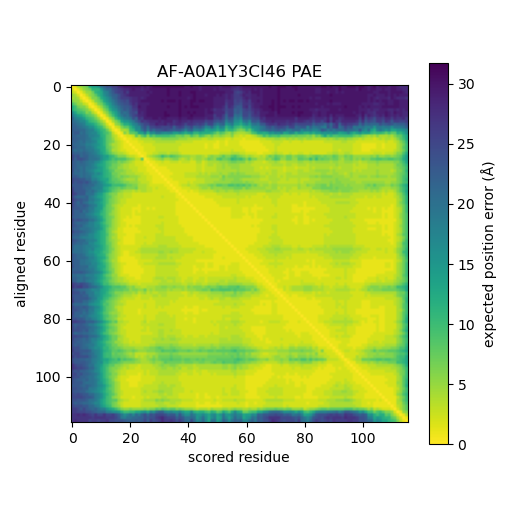 A 1 100 ? -0.412 -10.566 -1.739 1.00 95.94 100 TYR A C 1
ATOM 787 O O . TYR A 1 100 ? -0.013 -11.438 -0.959 1.00 95.94 100 TYR A O 1
ATOM 795 N N . LEU A 1 101 ? -0.128 -9.276 -1.570 1.00 97.19 101 LEU A N 1
ATOM 796 C CA . LEU A 1 101 ? 0.634 -8.774 -0.432 1.00 97.19 101 LEU A CA 1
ATOM 797 C C . LEU A 1 101 ? -0.299 -8.067 0.550 1.00 97.19 101 LEU A C 1
ATOM 799 O O . LEU A 1 101 ? -1.229 -7.356 0.165 1.00 97.19 101 LEU A O 1
ATOM 803 N N . LYS A 1 102 ? -0.023 -8.231 1.841 1.00 98.12 102 LYS A N 1
ATOM 804 C CA . LYS A 1 102 ? -0.772 -7.606 2.928 1.00 98.12 102 LYS A CA 1
ATOM 805 C C . LYS A 1 102 ? 0.163 -6.902 3.892 1.00 98.12 102 LYS A C 1
ATOM 807 O O . LYS A 1 102 ? 1.110 -7.500 4.393 1.00 98.12 102 LYS A O 1
ATOM 812 N N . ALA A 1 103 ? -0.178 -5.669 4.236 1.00 98.06 103 ALA A N 1
ATOM 813 C CA . ALA A 1 103 ? 0.425 -4.940 5.339 1.00 98.06 103 ALA A CA 1
ATOM 814 C C . ALA A 1 103 ? -0.603 -4.641 6.421 1.00 98.06 103 ALA A C 1
ATOM 816 O O . ALA A 1 103 ? -1.747 -4.286 6.138 1.00 98.06 103 ALA A O 1
ATOM 817 N N . ASN A 1 104 ? -0.191 -4.795 7.674 1.00 97.50 104 ASN A N 1
ATOM 818 C CA . ASN A 1 104 ? -0.990 -4.401 8.829 1.00 97.50 104 ASN A CA 1
ATOM 819 C C . ASN A 1 104 ? -0.649 -2.970 9.251 1.00 97.50 104 ASN A C 1
ATOM 821 O O . ASN A 1 104 ? 0.326 -2.389 8.772 1.00 97.50 104 ASN A O 1
ATOM 825 N N . ARG A 1 105 ? -1.438 -2.411 10.174 1.00 95.19 105 ARG A N 1
ATOM 826 C CA . ARG A 1 105 ? -1.245 -1.048 10.680 1.00 95.19 105 ARG A CA 1
ATOM 827 C C . ARG A 1 105 ? 0.176 -0.795 11.183 1.00 95.19 105 ARG A C 1
ATOM 829 O O . ARG A 1 105 ? 0.682 0.297 10.978 1.00 95.19 105 ARG A O 1
ATOM 836 N N . GLU A 1 106 ? 0.839 -1.795 11.752 1.00 95.25 106 GLU A N 1
ATOM 837 C CA . GLU A 1 106 ? 2.212 -1.681 12.253 1.00 95.25 106 GLU A CA 1
ATOM 838 C C . GLU A 1 106 ? 3.228 -1.338 11.151 1.00 95.25 106 GLU A C 1
ATOM 840 O O . GLU A 1 106 ? 4.248 -0.723 11.438 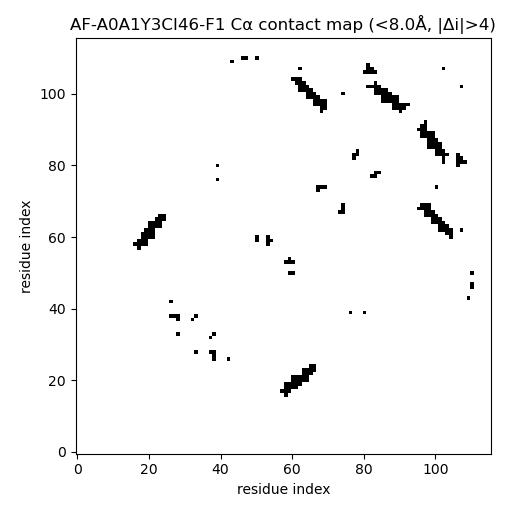1.00 95.25 106 GLU A O 1
ATOM 845 N N . GLY A 1 107 ? 2.957 -1.705 9.893 1.00 95.75 107 GLY A N 1
ATOM 846 C CA . GLY A 1 107 ? 3.773 -1.321 8.736 1.00 95.75 107 GLY A CA 1
ATOM 847 C C . GLY A 1 107 ? 3.399 0.040 8.141 1.00 95.75 107 GLY A C 1
ATOM 848 O O . GLY A 1 107 ? 4.175 0.624 7.395 1.00 95.75 107 GLY A O 1
ATOM 849 N N . LEU A 1 108 ? 2.234 0.588 8.492 1.00 95.94 108 LEU A N 1
ATOM 850 C CA . LEU A 1 108 ? 1.686 1.836 7.944 1.00 95.94 108 LEU A CA 1
ATOM 851 C C . LEU A 1 108 ? 2.003 3.046 8.837 1.00 95.94 108 LEU A C 1
ATOM 853 O O . LEU A 1 108 ? 1.183 3.949 8.991 1.00 95.94 108 LEU A O 1
ATOM 857 N N . VAL A 1 109 ? 3.196 3.074 9.435 1.00 93.94 109 VAL A N 1
ATOM 858 C CA . VAL A 1 109 ? 3.587 4.055 10.469 1.00 93.94 109 VAL A CA 1
ATOM 859 C C . VAL A 1 109 ? 3.486 5.514 10.011 1.00 93.94 109 VAL A C 1
ATOM 861 O O . VAL A 1 109 ? 3.279 6.413 10.822 1.00 93.94 109 VAL A O 1
ATOM 864 N N . PHE A 1 110 ? 3.585 5.763 8.703 1.00 93.88 110 PHE A N 1
ATOM 865 C CA . PHE A 1 110 ? 3.441 7.096 8.112 1.00 93.88 110 PHE A CA 1
ATOM 866 C C . PHE A 1 110 ? 2.009 7.653 8.172 1.00 93.88 110 PHE A C 1
ATOM 868 O O . PHE A 1 110 ? 1.827 8.839 7.910 1.00 93.88 110 PHE A O 1
ATOM 875 N N . LEU A 1 111 ? 1.009 6.833 8.520 1.00 94.62 111 LEU A N 1
ATOM 876 C CA . LEU A 1 111 ? -0.369 7.273 8.772 1.00 94.62 111 LEU A CA 1
ATOM 877 C C . LEU A 1 111 ? -0.584 7.766 10.210 1.00 94.62 111 LEU A C 1
ATOM 879 O O . LEU A 1 111 ? -1.560 8.457 10.479 1.00 94.62 111 LEU A O 1
ATOM 883 N N . ASP A 1 112 ? 0.305 7.407 11.139 1.00 86.25 112 ASP A N 1
ATOM 884 C CA . ASP A 1 112 ? 0.209 7.785 12.556 1.00 86.25 112 ASP A CA 1
ATOM 885 C C . ASP A 1 112 ? 1.005 9.061 12.889 1.00 86.25 112 ASP A C 1
ATOM 887 O O . ASP A 1 112 ? 0.922 9.582 14.008 1.00 86.25 112 ASP A O 1
ATOM 891 N N . ALA A 1 113 ? 1.772 9.588 11.928 1.00 68.94 113 ALA A N 1
ATOM 892 C CA . ALA A 1 113 ? 2.476 10.852 12.077 1.00 68.94 113 ALA A CA 1
ATOM 893 C C . ALA A 1 113 ? 1.453 11.987 12.226 1.00 68.94 113 ALA A C 1
ATOM 895 O O . ALA A 1 113 ? 0.733 12.327 11.288 1.00 68.94 113 ALA A O 1
ATOM 896 N N . ARG A 1 114 ? 1.373 12.557 13.434 1.00 53.00 114 ARG A N 1
ATOM 897 C CA . ARG A 1 114 ? 0.506 13.701 13.731 1.00 53.00 114 ARG A CA 1
ATOM 898 C C . ARG A 1 114 ? 0.854 14.841 12.776 1.00 53.00 114 ARG A C 1
ATOM 900 O O . ARG A 1 114 ? 2.015 15.237 12.704 1.00 53.00 114 ARG A O 1
ATOM 907 N N . ILE A 1 115 ? -0.156 15.372 12.091 1.00 45.19 115 ILE A N 1
ATOM 908 C CA . ILE A 1 115 ? -0.106 16.727 11.543 1.00 45.19 115 ILE A CA 1
ATOM 909 C C . ILE A 1 115 ? 0.144 17.634 12.756 1.00 45.19 115 ILE A C 1
ATOM 911 O O . ILE A 1 115 ? -0.700 17.697 13.653 1.00 45.19 115 ILE A O 1
ATOM 915 N N . ILE A 1 116 ? 1.357 18.185 12.849 1.00 37.41 116 ILE A N 1
ATOM 916 C CA . ILE A 1 116 ? 1.729 19.200 13.844 1.00 37.41 116 ILE A CA 1
ATOM 917 C C . ILE A 1 116 ? 1.119 20.525 13.401 1.00 37.41 116 ILE A C 1
ATOM 919 O O . ILE A 1 116 ? 1.222 20.820 12.188 1.00 37.41 116 ILE A O 1
#

Solvent-accessible surface area (backbone atoms only — not comparable to full-atom values): 7106 Å² total; per-residue (Å²): 144,74,80,80,70,75,76,81,77,80,77,80,83,75,89,76,60,53,60,36,77,44,75,60,81,88,88,87,70,62,77,95,55,56,94,71,59,49,69,60,52,52,52,52,53,53,53,43,55,52,36,53,64,27,46,79,69,68,24,36,70,43,28,44,33,37,73,42,48,72,87,39,71,64,56,56,52,42,33,74,68,25,55,34,38,81,76,48,72,42,72,66,75,60,99,48,46,28,31,33,28,42,19,49,47,87,33,46,56,83,70,71,60,73,88,125

Foldseek 3Di:
DPPPPVVPPPPPDDPDAQEDEEEDDDDDDDPVCPPVCVSLVVVLVVQLVVQVVSVVVNHGYFKYKYKDAPPDPVVVSCCVQQNWDFDDWDAPPDPGIITITMGGVVSSVSNVPDPD

InterPro domains:
  IPR016181 Acyl-CoA N-acyltransferase [SSF55729] (21-81)

Radius of gyration: 19.27 Å; Cα contacts (8 Å, |Δi|>4): 135; chains: 1; bounding box: 61×38×46 Å

Mean predicted aligned error: 8.13 Å

pLDDT: mean 86.06, std 17.34, range [37.41, 98.12]

Secondary structure (DSSP, 8-state):
--SSSSSTT--S-----SEEEEE-------GGGTTSSHHHHHHHHHHHHHHHHHHTTT-EEEEEEEEEETT-THHHHHHHHH--EEEEEETTSSSSPEEEEEEEGGG-GGGSS---

Organism: NCBI:txid1977882